Protein AF-A0A183EV06-F1 (afdb_monomer)

Organism: NCBI:txid637853

Radius of gyration: 15.81 Å; Cα contacts (8 Å, |Δi|>4): 116; chains: 1; bounding box: 46×28×42 Å

Nearest PDB structures (foldseek):
  4lgd-assembly5_A  TM=9.049E-01  e=5.387E-12  Homo sapiens
  4lg4-assembly1_A  TM=9.200E-01  e=8.523E-12  Homo sapiens
  4lgd-assembly6_D  TM=9.038E-01  e=6.398E-12  Homo sapiens
  4lgd-assembly6_C  TM=9.208E-01  e=1.273E-11  Homo sapiens
  3com-assembly2_B  TM=9.144E-01  e=5.990E-11  Homo sapiens

Structure (mmCIF, N/CA/C/O backbone):
data_AF-A0A183EV06-F1
#
_entry.id   AF-A0A183EV06-F1
#
loop_
_atom_site.group_PDB
_atom_site.id
_atom_site.type_symbol
_atom_site.label_atom_id
_atom_site.label_alt_id
_atom_site.label_comp_id
_atom_site.label_asym_id
_atom_site.label_entity_id
_atom_site.label_seq_id
_atom_site.pdbx_PDB_ins_code
_atom_site.Cartn_x
_atom_site.Cartn_y
_atom_site.Cartn_z
_atom_site.occupancy
_atom_site.B_iso_or_equiv
_atom_site.auth_seq_id
_atom_site.auth_comp_id
_atom_site.auth_asym_id
_atom_site.auth_atom_id
_atom_site.pdbx_PDB_model_num
ATOM 1 N N . MET A 1 1 ? 25.882 -19.115 -18.197 1.00 39.25 1 MET A N 1
ATOM 2 C CA . MET A 1 1 ? 24.947 -18.994 -17.057 1.00 39.25 1 MET A CA 1
ATOM 3 C C . MET A 1 1 ? 23.991 -17.853 -17.380 1.00 39.25 1 MET A C 1
ATOM 5 O O . MET A 1 1 ? 24.443 -16.722 -17.493 1.00 39.25 1 MET A O 1
ATOM 9 N N . ALA A 1 2 ? 22.727 -18.148 -17.696 1.00 42.31 2 ALA A N 1
ATOM 10 C CA . ALA A 1 2 ? 21.772 -17.128 -18.130 1.00 42.31 2 ALA A CA 1
ATOM 11 C C . ALA A 1 2 ? 21.384 -16.245 -16.935 1.00 42.31 2 ALA A C 1
ATOM 13 O O . ALA A 1 2 ? 20.750 -16.721 -15.994 1.00 42.31 2 ALA A O 1
ATOM 14 N N . LYS A 1 3 ? 21.790 -14.973 -16.965 1.00 35.84 3 LYS A N 1
ATOM 15 C CA . LYS A 1 3 ? 21.327 -13.946 -16.027 1.00 35.84 3 LYS A CA 1
ATOM 16 C C . LYS A 1 3 ? 19.832 -13.745 -16.301 1.00 35.84 3 LYS A C 1
ATOM 18 O O . LYS A 1 3 ? 19.463 -13.195 -17.335 1.00 35.84 3 LYS A O 1
ATOM 23 N N . ARG A 1 4 ? 18.962 -14.286 -15.447 1.00 38.25 4 ARG A N 1
ATOM 24 C CA . ARG A 1 4 ? 17.514 -14.067 -15.560 1.00 38.25 4 ARG A CA 1
ATOM 25 C C . ARG A 1 4 ? 17.200 -12.679 -14.997 1.00 38.25 4 ARG A C 1
ATOM 27 O O . ARG A 1 4 ? 17.194 -12.510 -13.787 1.00 38.25 4 ARG A O 1
ATOM 34 N N . ASN A 1 5 ? 16.942 -11.710 -15.877 1.00 36.69 5 ASN A N 1
ATOM 35 C CA . ASN A 1 5 ? 16.441 -10.369 -15.538 1.00 36.69 5 ASN A CA 1
ATOM 36 C C . ASN A 1 5 ? 14.904 -10.366 -15.436 1.00 36.69 5 ASN A C 1
ATOM 38 O O . ASN A 1 5 ? 14.230 -9.549 -16.060 1.00 36.69 5 ASN A O 1
ATOM 42 N N . THR A 1 6 ? 14.318 -11.333 -14.735 1.00 44.38 6 THR A N 1
ATOM 43 C CA . THR A 1 6 ? 12.881 -11.292 -14.447 1.00 44.38 6 THR A CA 1
ATOM 44 C C . THR A 1 6 ? 12.683 -10.504 -13.166 1.00 44.38 6 THR A C 1
ATOM 46 O O . THR A 1 6 ? 13.270 -10.859 -12.149 1.00 44.38 6 THR A O 1
ATOM 49 N N . VAL A 1 7 ? 11.849 -9.465 -13.208 1.00 47.84 7 VAL A N 1
ATOM 50 C CA . VAL A 1 7 ? 11.232 -8.897 -12.004 1.00 47.84 7 VAL A CA 1
ATOM 51 C C . VAL A 1 7 ? 10.409 -10.029 -11.386 1.00 47.84 7 VAL A C 1
ATOM 53 O O . VAL A 1 7 ? 9.388 -10.429 -11.941 1.00 47.84 7 VAL A O 1
ATOM 56 N N . ILE A 1 8 ? 10.927 -10.651 -10.327 1.00 49.44 8 ILE A N 1
ATOM 57 C CA . ILE A 1 8 ? 10.253 -11.747 -9.627 1.00 49.44 8 ILE A CA 1
ATOM 58 C C . ILE A 1 8 ? 9.341 -11.107 -8.582 1.00 49.44 8 ILE A C 1
ATOM 60 O O . ILE A 1 8 ? 9.817 -10.491 -7.635 1.00 49.44 8 ILE A O 1
ATOM 64 N N . GLY A 1 9 ? 8.034 -11.247 -8.785 1.00 54.56 9 GLY A N 1
ATOM 65 C CA . GLY A 1 9 ? 6.984 -10.724 -7.916 1.00 54.56 9 GLY A CA 1
ATOM 66 C C . GLY A 1 9 ? 5.763 -10.318 -8.734 1.00 54.56 9 GLY A C 1
ATOM 67 O O . GLY A 1 9 ? 5.871 -10.020 -9.925 1.00 54.56 9 GLY A O 1
ATOM 68 N N . THR A 1 10 ? 4.591 -10.303 -8.107 1.00 70.50 10 THR A N 1
ATOM 69 C CA . THR A 1 10 ? 3.418 -9.665 -8.701 1.00 70.50 10 THR A CA 1
ATOM 70 C C . THR A 1 10 ? 3.475 -8.185 -8.309 1.00 70.50 10 THR A C 1
ATOM 72 O O . THR A 1 10 ? 3.278 -7.876 -7.134 1.00 70.50 10 THR A O 1
ATOM 75 N N . PRO A 1 11 ? 3.787 -7.250 -9.231 1.00 85.88 11 PRO A N 1
ATOM 76 C CA . PRO A 1 11 ? 4.189 -5.886 -8.873 1.00 85.88 11 PRO A CA 1
ATOM 77 C C . PRO A 1 11 ? 3.112 -5.094 -8.135 1.00 85.88 11 PRO A C 1
ATOM 79 O O . PRO A 1 11 ? 3.420 -4.079 -7.527 1.00 85.88 11 PRO A O 1
ATOM 82 N N . PHE A 1 12 ? 1.862 -5.554 -8.163 1.00 94.12 12 PHE A N 1
ATOM 83 C CA . PHE A 1 12 ? 0.716 -4.859 -7.588 1.00 94.12 12 PHE A CA 1
ATOM 84 C C . PHE A 1 12 ? 0.835 -4.612 -6.074 1.00 94.12 12 PHE A C 1
ATOM 86 O O . PHE A 1 12 ? 0.282 -3.626 -5.602 1.00 94.12 12 PHE A O 1
ATOM 93 N N . TRP A 1 13 ? 1.598 -5.433 -5.339 1.00 96.44 13 TRP A N 1
ATOM 94 C CA . TRP A 1 13 ? 1.873 -5.236 -3.905 1.00 96.44 13 TRP A CA 1
ATOM 95 C C . TRP A 1 13 ? 3.214 -4.558 -3.623 1.00 96.44 13 TRP A C 1
ATOM 97 O O . TRP A 1 13 ? 3.485 -4.208 -2.482 1.00 96.44 13 TRP A O 1
ATOM 107 N N . MET A 1 14 ? 4.072 -4.372 -4.628 1.00 95.25 14 MET A N 1
ATOM 108 C CA . MET A 1 14 ? 5.405 -3.819 -4.400 1.00 95.25 14 MET A CA 1
ATOM 109 C C . MET A 1 14 ? 5.321 -2.326 -4.078 1.00 95.25 14 MET A C 1
ATOM 111 O O . MET A 1 14 ? 4.626 -1.570 -4.760 1.00 95.25 14 MET A O 1
ATOM 115 N N . ALA A 1 15 ? 6.068 -1.899 -3.061 1.00 96.69 15 ALA A N 1
ATOM 116 C CA . ALA A 1 15 ? 6.182 -0.491 -2.712 1.00 96.69 15 ALA A CA 1
ATOM 117 C C . ALA A 1 15 ? 6.948 0.301 -3.796 1.00 96.69 15 ALA A C 1
ATOM 119 O O . ALA A 1 15 ? 7.810 -0.274 -4.474 1.00 96.69 15 ALA A O 1
ATOM 120 N N . PRO A 1 16 ? 6.680 1.612 -3.963 1.00 96.56 16 PRO A N 1
ATOM 121 C CA . PRO A 1 16 ? 7.372 2.456 -4.938 1.00 96.56 16 PRO A CA 1
ATOM 122 C C . PRO A 1 16 ? 8.898 2.360 -4.850 1.00 96.56 16 PRO A C 1
ATOM 124 O O . PRO A 1 16 ? 9.563 2.168 -5.867 1.00 96.56 16 PRO A O 1
ATOM 127 N N . GLU A 1 17 ? 9.442 2.417 -3.635 1.00 95.31 17 GLU A N 1
ATOM 128 C CA . GLU A 1 17 ? 10.878 2.377 -3.370 1.00 95.31 17 GLU A CA 1
ATOM 129 C C . GLU A 1 17 ? 11.522 1.027 -3.726 1.00 95.31 17 GLU A C 1
ATOM 131 O O . GLU A 1 17 ? 12.662 0.979 -4.190 1.00 95.31 17 GLU A O 1
ATOM 136 N N . VAL A 1 18 ? 10.768 -0.071 -3.604 1.00 93.94 18 VAL A N 1
ATOM 137 C CA . VAL A 1 18 ? 11.225 -1.410 -4.003 1.00 93.94 18 VAL A CA 1
ATOM 138 C C . VAL A 1 18 ? 11.307 -1.502 -5.525 1.00 93.94 18 VAL A C 1
ATOM 140 O O . VAL A 1 18 ? 12.282 -2.022 -6.060 1.00 93.94 18 VAL A O 1
ATOM 143 N N . ILE A 1 19 ? 10.307 -0.966 -6.235 1.00 93.00 19 ILE A N 1
ATOM 144 C CA . ILE A 1 19 ? 10.283 -0.941 -7.706 1.00 93.00 19 ILE A CA 1
ATOM 145 C C . ILE A 1 19 ? 11.421 -0.080 -8.267 1.00 93.00 19 ILE A C 1
ATOM 147 O O . ILE A 1 19 ? 11.989 -0.407 -9.306 1.00 93.00 19 ILE A O 1
ATOM 151 N N . GLN A 1 20 ? 11.739 1.029 -7.600 1.00 90.62 20 GLN A N 1
ATOM 152 C CA . GLN A 1 20 ? 12.779 1.962 -8.035 1.00 90.62 20 GLN A CA 1
ATOM 153 C C . GLN A 1 20 ? 14.201 1.523 -7.647 1.00 90.62 20 GLN A C 1
ATOM 155 O O . GLN A 1 20 ? 15.146 2.232 -7.980 1.00 90.62 20 GLN A O 1
ATOM 160 N N . GLU A 1 21 ? 14.358 0.384 -6.961 1.00 87.00 21 GLU A N 1
ATOM 161 C CA . GLU A 1 21 ? 15.646 -0.152 -6.490 1.00 87.00 21 GLU A CA 1
ATOM 162 C C . GLU A 1 21 ? 16.461 0.846 -5.639 1.00 87.00 21 GLU A C 1
ATOM 164 O O . GLU A 1 21 ? 17.687 0.770 -5.569 1.00 87.00 21 GLU A O 1
ATOM 169 N N . ILE A 1 22 ? 15.792 1.771 -4.940 1.00 78.75 22 ILE A N 1
ATOM 170 C CA . ILE A 1 22 ? 16.444 2.824 -4.134 1.00 78.75 22 ILE A CA 1
ATOM 171 C C . ILE A 1 22 ? 16.864 2.352 -2.729 1.00 78.75 22 ILE A C 1
ATOM 173 O O . ILE A 1 22 ? 17.256 3.158 -1.889 1.00 78.75 22 ILE A O 1
ATOM 177 N N . GLY A 1 23 ? 16.817 1.039 -2.484 1.00 80.81 23 GLY A N 1
ATOM 178 C CA . GLY A 1 23 ? 16.910 0.443 -1.152 1.00 80.81 23 GLY A CA 1
ATOM 179 C C . GLY A 1 23 ? 15.554 0.451 -0.443 1.00 80.81 23 GLY A C 1
ATOM 180 O O . GLY A 1 23 ? 14.713 1.313 -0.687 1.00 80.81 23 GLY A O 1
ATOM 181 N N . TYR A 1 24 ? 15.316 -0.544 0.409 1.00 87.38 24 TYR A N 1
ATOM 182 C CA . TYR A 1 24 ? 14.070 -0.664 1.164 1.00 87.38 24 TYR A CA 1
ATOM 183 C C . TYR A 1 24 ? 14.328 -1.239 2.555 1.00 87.38 24 TYR A C 1
ATOM 185 O O . TYR A 1 24 ? 15.316 -1.940 2.783 1.00 87.38 24 TYR A O 1
ATOM 193 N N . ASP A 1 25 ? 13.420 -0.936 3.476 1.00 91.25 25 ASP A N 1
ATOM 194 C CA . ASP A 1 25 ? 13.390 -1.461 4.835 1.00 91.25 25 ASP A CA 1
ATOM 195 C C . ASP A 1 25 ? 12.047 -2.165 5.107 1.00 91.25 25 ASP A C 1
ATOM 197 O O . ASP A 1 25 ? 11.286 -2.495 4.192 1.00 91.25 25 ASP A O 1
ATOM 201 N N . THR A 1 26 ? 11.736 -2.398 6.380 1.00 94.94 26 THR A N 1
ATOM 202 C CA . THR A 1 26 ? 10.496 -3.060 6.806 1.00 94.94 26 THR A CA 1
ATOM 203 C C . THR A 1 26 ? 9.227 -2.261 6.494 1.00 94.94 26 THR A C 1
ATOM 205 O O . THR A 1 26 ? 8.130 -2.817 6.550 1.00 94.94 26 THR A O 1
ATOM 208 N N . LYS A 1 27 ? 9.313 -0.973 6.129 1.00 96.75 27 LYS A N 1
ATOM 209 C CA . LYS A 1 27 ? 8.137 -0.191 5.726 1.00 96.75 27 LYS A CA 1
ATOM 210 C C . LYS A 1 27 ? 7.633 -0.560 4.333 1.00 96.75 27 LYS A C 1
ATOM 212 O O . LYS A 1 27 ? 6.473 -0.271 4.029 1.00 96.75 27 LYS A O 1
ATOM 217 N N . ALA A 1 28 ? 8.424 -1.245 3.507 1.00 96.56 28 ALA A N 1
ATOM 218 C CA . ALA A 1 28 ? 7.933 -1.832 2.259 1.00 96.56 28 ALA A CA 1
ATOM 219 C C . ALA A 1 28 ? 6.826 -2.878 2.512 1.00 96.56 28 ALA A C 1
ATOM 221 O O . ALA A 1 28 ? 5.843 -2.949 1.767 1.00 96.56 28 ALA A O 1
ATOM 222 N N . ASP A 1 29 ? 6.921 -3.625 3.617 1.00 97.31 29 ASP A N 1
ATOM 223 C CA . ASP A 1 29 ? 5.885 -4.580 4.026 1.00 97.31 29 ASP A CA 1
ATOM 224 C C . ASP A 1 29 ? 4.594 -3.867 4.453 1.00 97.31 29 ASP A C 1
ATOM 226 O O . ASP A 1 29 ? 3.500 -4.379 4.227 1.00 97.31 29 ASP A O 1
ATOM 230 N N . ILE A 1 30 ? 4.693 -2.648 4.998 1.00 98.31 30 ILE A N 1
ATOM 231 C CA . ILE A 1 30 ? 3.525 -1.826 5.350 1.00 98.31 30 ILE A CA 1
ATOM 232 C C . ILE A 1 30 ? 2.744 -1.390 4.111 1.00 98.31 30 ILE A C 1
ATOM 234 O O . ILE A 1 30 ? 1.514 -1.413 4.113 1.00 98.31 30 ILE A O 1
ATOM 238 N N . TRP A 1 31 ? 3.435 -1.043 3.026 1.00 98.06 31 TRP A N 1
ATOM 239 C CA . TRP A 1 31 ? 2.760 -0.780 1.756 1.00 98.06 31 TRP A CA 1
ATOM 240 C C . TRP A 1 31 ? 2.041 -2.031 1.250 1.00 98.06 31 TRP A C 1
ATOM 242 O O . TRP A 1 31 ? 0.857 -1.973 0.918 1.00 98.06 31 TRP A O 1
ATOM 252 N N . SER A 1 32 ? 2.742 -3.170 1.253 1.00 97.75 32 SER A N 1
ATOM 253 C CA . SER A 1 32 ? 2.178 -4.459 0.839 1.00 97.75 32 SER A CA 1
ATOM 254 C C . SER A 1 32 ? 0.929 -4.802 1.655 1.00 97.75 32 SER A C 1
ATOM 256 O O . SER A 1 32 ? -0.078 -5.219 1.090 1.00 97.75 32 SER A O 1
ATOM 258 N N . LEU A 1 33 ? 0.947 -4.538 2.966 1.00 97.69 33 LEU A N 1
ATOM 259 C CA . LEU A 1 33 ? -0.206 -4.686 3.853 1.00 97.69 33 LEU A CA 1
ATOM 260 C C . LEU A 1 33 ? -1.383 -3.788 3.448 1.00 97.69 33 LEU A C 1
ATOM 262 O O . LEU A 1 33 ? -2.522 -4.254 3.452 1.00 97.69 33 LEU A O 1
ATOM 266 N N . GLY A 1 34 ? -1.135 -2.530 3.076 1.00 98.00 34 GLY A N 1
ATOM 267 C CA . GLY A 1 34 ? -2.177 -1.626 2.581 1.00 98.00 34 GLY A CA 1
ATOM 268 C C . GLY A 1 34 ? -2.852 -2.161 1.316 1.00 98.00 34 GLY A C 1
ATOM 269 O O . GLY A 1 34 ? -4.080 -2.206 1.240 1.00 98.00 34 GLY A O 1
ATOM 270 N N . ILE A 1 35 ? -2.057 -2.658 0.362 1.00 98.12 35 ILE A N 1
ATOM 271 C CA . ILE A 1 35 ? -2.568 -3.284 -0.866 1.00 98.12 35 ILE A CA 1
ATOM 272 C C . ILE A 1 35 ? -3.376 -4.549 -0.552 1.00 98.12 35 ILE A C 1
ATOM 274 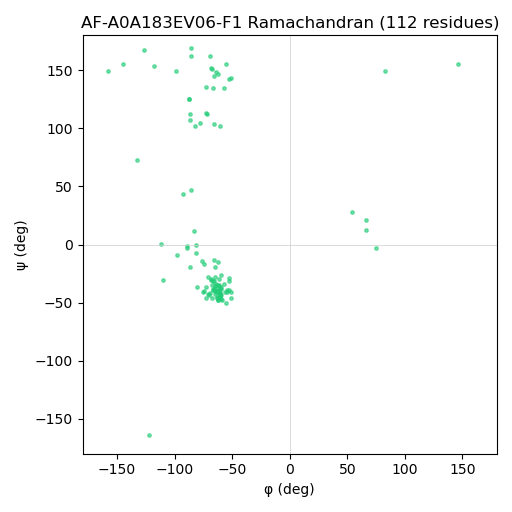O O . ILE A 1 35 ? -4.488 -4.698 -1.055 1.00 98.12 35 ILE A O 1
ATOM 278 N N . THR A 1 36 ? -2.867 -5.430 0.312 1.00 97.38 36 THR A N 1
ATOM 279 C CA . THR A 1 36 ? -3.586 -6.636 0.756 1.00 97.38 36 THR A CA 1
ATOM 280 C C . THR A 1 36 ? -4.888 -6.284 1.476 1.00 97.38 36 THR A C 1
ATOM 282 O O . THR A 1 36 ? -5.896 -6.963 1.313 1.00 97.38 36 THR A O 1
ATOM 285 N N . THR A 1 37 ? -4.914 -5.195 2.245 1.00 97.00 37 THR A N 1
ATOM 286 C CA . THR A 1 37 ? -6.129 -4.727 2.928 1.00 97.00 37 THR A CA 1
ATOM 287 C C . THR A 1 37 ? -7.198 -4.295 1.924 1.00 97.00 37 THR A C 1
ATOM 289 O O . THR A 1 37 ? -8.360 -4.675 2.065 1.00 97.00 37 THR A O 1
ATOM 292 N N . MET A 1 38 ? -6.808 -3.579 0.864 1.00 97.00 38 MET A N 1
ATOM 293 C CA . MET A 1 38 ? -7.710 -3.263 -0.250 1.00 97.00 38 MET A CA 1
ATOM 294 C C . MET A 1 38 ? -8.165 -4.518 -1.001 1.00 97.00 38 MET A C 1
ATOM 296 O O . MET A 1 38 ? -9.335 -4.631 -1.355 1.00 97.00 38 MET A O 1
ATOM 300 N N . GLU A 1 39 ? -7.268 -5.477 -1.226 1.00 96.88 39 GLU A N 1
ATOM 301 C CA . GLU A 1 39 ? -7.611 -6.751 -1.859 1.00 96.88 39 GLU A CA 1
ATOM 302 C C . GLU A 1 39 ? -8.647 -7.532 -1.048 1.00 96.88 39 GLU A C 1
ATOM 304 O O . GLU A 1 39 ? -9.596 -8.051 -1.626 1.00 96.88 39 GLU A O 1
ATOM 309 N N . MET A 1 40 ? -8.521 -7.582 0.279 1.00 96.69 40 MET A N 1
ATOM 310 C CA . MET A 1 40 ? -9.522 -8.222 1.136 1.00 96.69 40 MET A CA 1
ATOM 311 C C . MET A 1 40 ? -10.885 -7.521 1.056 1.00 96.69 40 MET A C 1
ATOM 313 O O . MET A 1 40 ? -11.917 -8.187 1.119 1.00 96.69 40 MET A O 1
ATOM 317 N N . ALA A 1 41 ? -10.895 -6.195 0.897 1.00 95.38 41 ALA A N 1
ATOM 318 C CA . ALA A 1 41 ? -12.112 -5.398 0.766 1.00 95.38 41 ALA A CA 1
ATOM 319 C C . ALA A 1 41 ? -12.794 -5.549 -0.607 1.00 95.38 41 ALA A C 1
ATOM 321 O O . ALA A 1 41 ? -14.018 -5.613 -0.692 1.00 95.38 41 ALA A O 1
ATOM 322 N N . GLU A 1 42 ? -12.015 -5.609 -1.690 1.00 94.88 42 GLU A N 1
ATOM 323 C CA . GLU A 1 42 ? -12.522 -5.545 -3.070 1.00 94.88 42 GLU A CA 1
ATOM 324 C C . GLU A 1 42 ? -12.367 -6.858 -3.861 1.00 94.88 42 GLU A C 1
ATOM 326 O O . GLU A 1 42 ? -12.711 -6.923 -5.045 1.00 94.88 42 GLU A O 1
ATOM 331 N N . GLY A 1 43 ? -11.817 -7.897 -3.232 1.00 94.88 43 GLY A N 1
ATOM 332 C CA . GLY A 1 43 ? -11.541 -9.217 -3.806 1.00 94.88 43 GLY A CA 1
ATOM 333 C C . GLY A 1 43 ? -10.332 -9.283 -4.747 1.00 94.88 43 GLY A C 1
ATOM 334 O O . GLY A 1 43 ? -10.026 -10.356 -5.262 1.00 94.88 43 GLY A O 1
ATOM 335 N N . ARG A 1 44 ? -9.669 -8.154 -5.023 1.00 93.50 44 ARG A N 1
ATOM 336 C CA . ARG A 1 44 ? -8.501 -8.055 -5.913 1.00 93.50 44 ARG A CA 1
ATOM 337 C C . ARG A 1 44 ? -7.680 -6.802 -5.604 1.00 93.50 44 ARG A C 1
ATOM 339 O O . ARG A 1 44 ? -8.275 -5.790 -5.229 1.00 93.50 44 ARG A O 1
ATOM 346 N N . PRO A 1 45 ? -6.350 -6.812 -5.798 1.00 95.00 45 PRO A N 1
ATOM 347 C CA . PRO A 1 45 ? -5.531 -5.629 -5.568 1.00 95.00 45 PRO A CA 1
ATOM 348 C C . PRO A 1 45 ? -5.821 -4.539 -6.616 1.00 95.00 45 PRO A C 1
ATOM 350 O O . PRO A 1 45 ? -6.329 -4.827 -7.715 1.00 95.00 45 PRO A O 1
ATOM 353 N N . PRO A 1 46 ? -5.437 -3.280 -6.342 1.00 94.50 46 PRO A N 1
ATOM 354 C CA . PRO A 1 46 ? -5.410 -2.239 -7.355 1.00 94.50 46 PRO A CA 1
ATOM 355 C C . PRO A 1 46 ? -4.611 -2.704 -8.571 1.00 94.50 46 PRO A C 1
ATOM 357 O O . PRO A 1 46 ? -3.586 -3.373 -8.453 1.00 94.50 46 PRO A O 1
ATOM 360 N N . HIS A 1 47 ? -5.080 -2.326 -9.758 1.00 91.50 47 HIS A N 1
ATOM 361 C CA . HIS A 1 47 ? -4.405 -2.623 -11.022 1.00 91.50 47 HIS A CA 1
ATOM 362 C C . HIS A 1 47 ? -4.336 -4.109 -11.425 1.00 91.50 47 HIS A C 1
ATOM 364 O O . HIS A 1 47 ? -3.657 -4.414 -12.399 1.00 91.50 47 HIS A O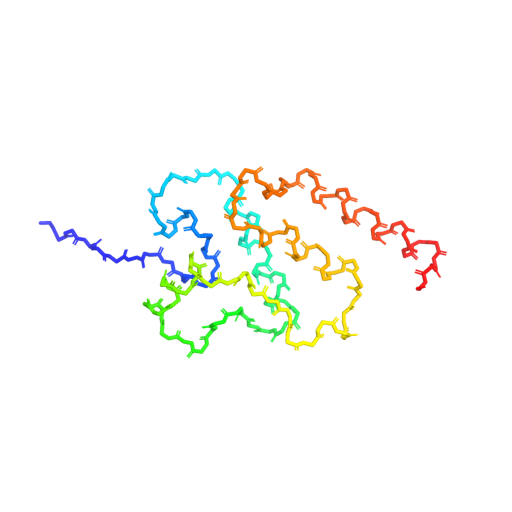 1
ATOM 370 N N . ALA A 1 48 ? -5.085 -5.016 -10.787 1.00 90.44 48 ALA A N 1
ATOM 371 C CA . ALA A 1 48 ? -5.088 -6.443 -11.142 1.00 90.44 48 ALA A CA 1
ATOM 372 C C . ALA A 1 48 ? -5.352 -6.743 -12.640 1.00 90.44 48 ALA A C 1
ATOM 374 O O . ALA A 1 48 ? -4.857 -7.738 -13.158 1.00 90.44 48 ALA A O 1
ATOM 375 N N . ASP A 1 49 ? -6.093 -5.875 -13.345 1.00 89.00 49 ASP A N 1
ATOM 376 C CA . ASP A 1 49 ? -6.437 -6.061 -14.767 1.00 89.00 49 ASP A CA 1
ATOM 377 C C . ASP A 1 49 ? -5.405 -5.464 -15.743 1.00 89.00 49 ASP A C 1
ATOM 379 O O . ASP A 1 49 ? -5.581 -5.553 -16.959 1.00 89.00 49 ASP A O 1
ATOM 383 N N . ILE A 1 50 ? -4.354 -4.793 -15.254 1.00 88.69 50 ILE A N 1
ATOM 384 C CA . ILE A 1 50 ? -3.347 -4.176 -16.127 1.00 88.69 50 ILE A CA 1
ATOM 385 C C . ILE A 1 50 ? -2.115 -5.067 -16.257 1.00 88.69 50 ILE A C 1
ATOM 387 O O . ILE A 1 50 ? -1.714 -5.766 -15.330 1.00 88.69 50 ILE A O 1
ATOM 391 N N . HIS A 1 51 ? -1.453 -4.984 -17.411 1.00 88.44 51 HIS A N 1
ATOM 392 C CA . HIS A 1 51 ? -0.212 -5.716 -17.643 1.00 88.44 51 HIS A CA 1
ATOM 393 C C . HIS A 1 51 ? 0.855 -5.353 -16.582 1.00 88.44 51 HIS A C 1
ATOM 395 O O . HIS A 1 51 ? 1.082 -4.157 -16.365 1.00 88.44 51 HIS A O 1
ATOM 401 N N . PRO A 1 52 ? 1.578 -6.321 -15.980 1.00 89.75 52 PRO A N 1
ATOM 402 C CA . PRO A 1 52 ? 2.547 -6.073 -14.902 1.00 89.75 52 PRO A CA 1
ATOM 403 C C . PRO A 1 52 ? 3.577 -4.974 -15.205 1.00 89.75 52 PRO A C 1
ATOM 405 O O . PRO A 1 52 ? 3.830 -4.105 -14.375 1.00 89.75 52 PRO A O 1
ATOM 408 N N . MET A 1 53 ? 4.098 -4.935 -16.438 1.00 89.38 53 MET A N 1
ATOM 409 C CA . MET A 1 53 ? 5.015 -3.873 -16.889 1.00 89.38 53 MET A CA 1
ATOM 410 C C . MET A 1 53 ? 4.425 -2.465 -16.752 1.00 89.38 53 MET A C 1
ATOM 412 O O . MET A 1 53 ? 5.148 -1.522 -16.463 1.00 89.38 53 MET A O 1
ATOM 416 N N . ARG A 1 54 ? 3.112 -2.299 -16.944 1.00 91.50 54 ARG A N 1
ATOM 417 C CA . ARG A 1 54 ? 2.445 -1.003 -16.785 1.00 91.50 54 ARG A CA 1
ATOM 418 C C . ARG A 1 54 ? 2.327 -0.619 -15.309 1.00 91.50 54 ARG A C 1
ATOM 420 O O . ARG A 1 54 ? 2.497 0.554 -14.988 1.00 91.50 54 ARG A O 1
ATOM 427 N N . ALA A 1 55 ? 2.088 -1.586 -14.421 1.00 91.94 55 ALA A N 1
ATOM 428 C CA . ALA A 1 55 ? 2.044 -1.352 -12.977 1.00 91.94 55 ALA A CA 1
ATOM 429 C C . ALA A 1 55 ? 3.389 -0.851 -12.432 1.00 91.94 55 ALA A C 1
ATOM 431 O O . ALA A 1 55 ? 3.397 0.108 -11.665 1.00 91.94 55 ALA A O 1
ATOM 432 N N . ILE A 1 56 ? 4.506 -1.407 -12.920 1.00 92.06 56 ILE A N 1
ATOM 433 C CA . ILE A 1 56 ? 5.871 -0.959 -12.584 1.00 92.06 56 ILE A CA 1
ATOM 434 C C . ILE A 1 56 ? 6.052 0.549 -12.821 1.00 92.06 56 ILE A C 1
ATOM 436 O O . ILE A 1 56 ? 6.671 1.226 -12.010 1.00 92.06 56 ILE A O 1
ATOM 440 N N . PHE A 1 57 ? 5.478 1.108 -13.892 1.00 92.44 57 PHE A N 1
ATOM 441 C CA . PHE A 1 57 ? 5.533 2.555 -14.134 1.00 92.44 57 PHE A CA 1
ATOM 442 C C . PHE A 1 57 ? 4.494 3.337 -13.331 1.00 92.44 57 PHE A C 1
ATOM 444 O O . PHE A 1 57 ? 4.754 4.464 -12.913 1.00 92.44 57 PHE A O 1
ATOM 451 N N . MET A 1 58 ? 3.298 2.781 -13.139 1.00 94.81 58 MET A N 1
ATOM 452 C CA . MET A 1 58 ? 2.190 3.491 -12.501 1.00 94.81 58 MET A CA 1
ATOM 453 C C . MET A 1 58 ? 2.391 3.666 -10.998 1.00 94.81 58 MET A C 1
ATOM 455 O O . MET A 1 58 ? 2.206 4.776 -10.511 1.00 94.81 58 MET A O 1
ATOM 459 N N . ILE A 1 59 ? 2.804 2.622 -10.282 1.00 95.88 59 ILE A N 1
ATOM 460 C CA . ILE A 1 59 ? 2.946 2.637 -8.818 1.00 95.88 59 ILE A CA 1
ATOM 461 C C . ILE A 1 59 ? 3.860 3.783 -8.326 1.00 95.88 59 ILE A C 1
ATOM 463 O O . ILE A 1 59 ? 3.423 4.582 -7.494 1.00 95.88 59 ILE A O 1
ATOM 467 N N . PRO A 1 60 ? 5.082 3.973 -8.861 1.00 95.69 60 PRO A N 1
ATOM 468 C CA . PRO A 1 60 ? 5.950 5.061 -8.420 1.00 95.69 60 PRO A CA 1
ATOM 469 C C . PRO A 1 60 ? 5.558 6.440 -8.963 1.00 95.69 60 PRO A C 1
ATOM 471 O O . PRO A 1 60 ? 6.017 7.442 -8.419 1.00 95.69 60 PRO A O 1
ATOM 474 N N . THR A 1 61 ? 4.688 6.562 -9.973 1.00 95.62 61 THR A N 1
ATOM 475 C CA . THR A 1 61 ? 4.392 7.864 -10.619 1.00 95.62 61 THR A CA 1
ATOM 476 C C . THR A 1 61 ? 2.997 8.413 -10.340 1.00 95.62 61 THR A C 1
ATOM 478 O O . THR A 1 61 ? 2.814 9.627 -10.296 1.00 95.62 61 THR A O 1
ATOM 481 N N . LYS A 1 62 ? 2.004 7.550 -10.129 1.00 96.69 62 LYS A N 1
ATOM 482 C CA . LYS A 1 62 ? 0.625 7.948 -9.833 1.00 96.69 62 LYS A CA 1
ATOM 483 C C . LYS A 1 62 ? 0.427 8.192 -8.333 1.00 96.69 62 LYS A C 1
ATOM 485 O O . LYS A 1 62 ? 1.280 7.789 -7.533 1.00 96.69 62 LYS A O 1
ATOM 490 N N . PRO A 1 63 ? -0.651 8.898 -7.945 1.00 97.69 63 PRO A N 1
ATOM 491 C CA . PRO A 1 63 ? -1.080 8.939 -6.553 1.00 97.69 63 PRO A CA 1
ATOM 492 C C . PRO A 1 63 ? -1.309 7.521 -6.004 1.00 97.69 63 PRO A C 1
ATOM 494 O O . PRO 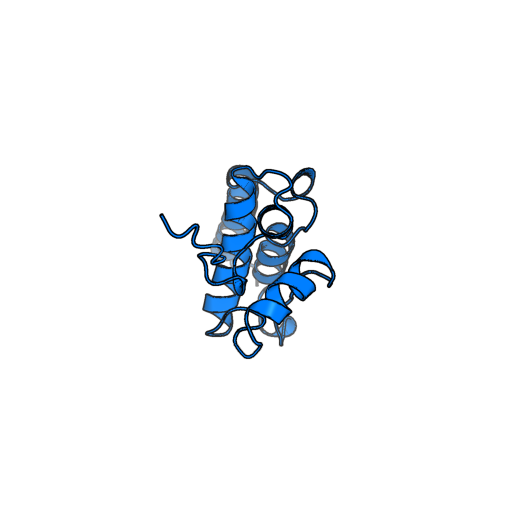A 1 63 ? -1.584 6.614 -6.798 1.00 97.69 63 PRO A O 1
ATOM 497 N N . PRO A 1 64 ? -1.206 7.323 -4.678 1.00 97.38 64 PRO A N 1
ATOM 498 C CA . PRO A 1 64 ? -1.605 6.072 -4.045 1.00 97.38 64 PRO A CA 1
ATOM 499 C C . PRO A 1 64 ? -3.023 5.657 -4.458 1.00 97.38 64 PRO A C 1
ATOM 501 O O . PRO A 1 64 ? -3.878 6.530 -4.634 1.00 97.38 64 PRO A O 1
ATOM 504 N N . PRO A 1 65 ? -3.287 4.354 -4.636 1.00 96.69 65 PRO A N 1
ATOM 505 C CA . PRO A 1 65 ? -4.632 3.891 -4.929 1.00 96.69 65 PRO A CA 1
ATOM 506 C C . PRO A 1 65 ? -5.547 4.102 -3.716 1.00 96.69 65 PRO A C 1
ATOM 508 O O . PRO A 1 65 ? -5.102 4.049 -2.571 1.00 96.69 65 PRO A O 1
ATOM 511 N N . THR A 1 66 ? -6.834 4.304 -3.984 1.00 96.44 66 THR A N 1
ATOM 512 C CA . THR A 1 66 ? -7.887 4.369 -2.967 1.00 96.44 66 THR A CA 1
ATOM 513 C C . THR A 1 66 ? -9.009 3.384 -3.294 1.00 96.44 66 THR A C 1
ATOM 515 O O . THR A 1 66 ? -9.027 2.797 -4.383 1.00 96.44 66 THR A O 1
ATOM 518 N N . LEU A 1 67 ? -9.909 3.141 -2.338 1.00 95.31 67 LEU A N 1
ATOM 519 C CA . LEU A 1 67 ? -11.048 2.239 -2.531 1.00 95.31 67 LEU A CA 1
ATOM 520 C C . LEU A 1 67 ? -12.007 2.812 -3.585 1.00 95.31 67 LEU A C 1
ATOM 522 O O . LEU A 1 67 ? -12.216 4.021 -3.655 1.00 95.31 67 LEU A O 1
ATOM 526 N N . LYS A 1 68 ? -12.636 1.947 -4.389 1.00 93.12 68 LYS A N 1
ATOM 527 C CA . LYS A 1 68 ? -13.575 2.361 -5.452 1.00 93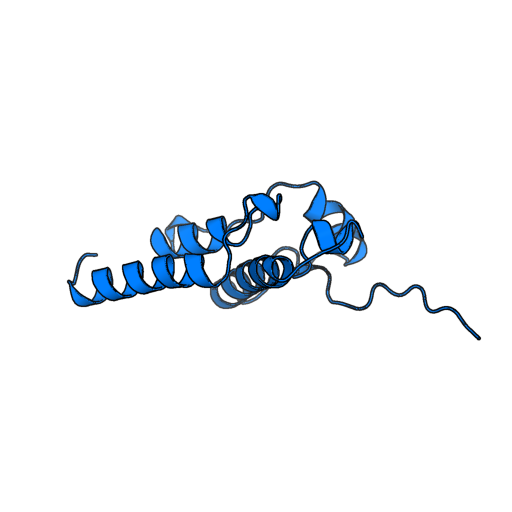.12 68 LYS A CA 1
ATOM 528 C C . LYS A 1 68 ? -14.777 3.138 -4.909 1.00 93.12 68 LYS A C 1
ATOM 530 O O . LYS A 1 68 ? -15.234 4.078 -5.556 1.00 93.12 68 LYS A O 1
ATOM 535 N N . SER A 1 69 ? -15.259 2.740 -3.734 1.00 91.31 69 SER A N 1
ATOM 536 C CA . SER A 1 69 ? -16.393 3.343 -3.033 1.00 91.31 69 SER A CA 1
ATOM 537 C C . SER A 1 69 ? -16.027 3.583 -1.569 1.00 91.31 69 SER A C 1
ATOM 539 O O . SER A 1 69 ? -16.483 2.863 -0.690 1.00 91.31 69 SER A O 1
ATOM 541 N N . GLU A 1 70 ? -15.179 4.575 -1.280 1.00 91.69 70 GLU A N 1
ATOM 542 C CA . GLU A 1 70 ? -14.751 4.884 0.102 1.00 91.69 70 GLU A CA 1
ATOM 543 C C . GLU A 1 70 ? -15.924 5.085 1.078 1.00 91.69 70 GLU A C 1
ATOM 545 O O . GLU A 1 70 ? -15.810 4.728 2.245 1.00 91.69 70 GLU A O 1
ATOM 550 N N . ALA A 1 71 ? -17.064 5.590 0.593 1.00 93.38 71 ALA A N 1
ATOM 551 C CA . ALA A 1 71 ? -18.274 5.799 1.391 1.00 93.38 71 ALA A CA 1
ATOM 552 C C . ALA A 1 71 ? -18.911 4.503 1.931 1.00 93.38 71 ALA A C 1
ATOM 554 O O . ALA A 1 71 ? -19.680 4.567 2.889 1.00 93.38 71 ALA A O 1
ATOM 555 N N . ASP A 1 72 ? -18.591 3.345 1.345 1.00 93.62 72 ASP A N 1
ATOM 556 C CA . ASP A 1 72 ? -19.091 2.041 1.799 1.00 93.62 72 ASP A CA 1
ATOM 557 C C . ASP A 1 72 ? -18.287 1.494 2.996 1.00 93.62 72 ASP A C 1
ATOM 559 O O . ASP A 1 72 ? -18.658 0.478 3.586 1.00 93.62 72 ASP A O 1
ATOM 563 N N . TRP A 1 73 ? -17.191 2.162 3.371 1.00 93.38 73 TRP A N 1
ATOM 564 C CA . TRP A 1 73 ? -16.263 1.720 4.408 1.00 93.38 73 TRP A CA 1
ATOM 565 C C . TRP A 1 73 ? -16.204 2.709 5.569 1.00 93.38 73 TRP A C 1
ATOM 567 O O . TRP A 1 73 ? -16.444 3.907 5.418 1.00 93.38 73 TRP A O 1
ATOM 577 N N . SER A 1 74 ? -15.865 2.212 6.761 1.00 92.56 74 S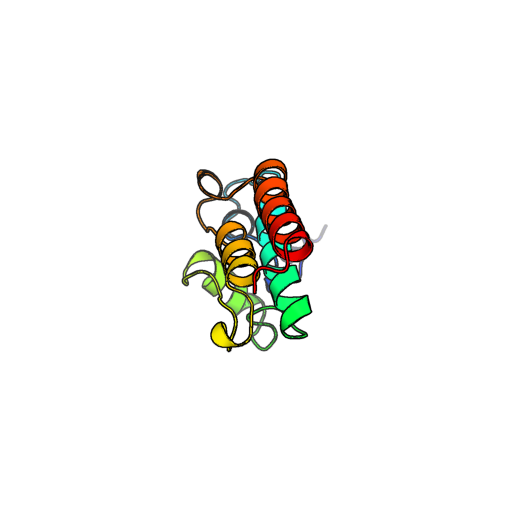ER A N 1
ATOM 578 C CA . SER A 1 74 ? -15.693 3.088 7.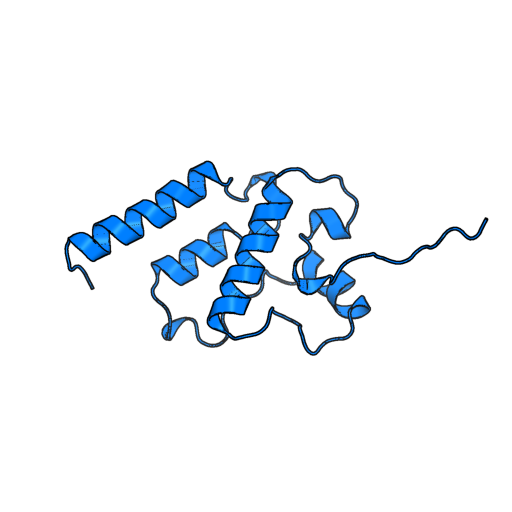918 1.00 92.56 74 SER A CA 1
ATOM 579 C C . SER A 1 74 ? -14.528 4.053 7.700 1.00 92.56 74 SER A C 1
ATOM 581 O O . SER A 1 74 ? -13.523 3.714 7.068 1.00 92.56 74 SER A O 1
ATOM 583 N N . HIS A 1 75 ? -14.635 5.247 8.285 1.00 90.56 75 HIS A N 1
ATOM 584 C CA . HIS A 1 75 ? -13.565 6.241 8.232 1.00 90.56 75 HIS A CA 1
ATOM 585 C C . HIS A 1 75 ? -12.228 5.672 8.730 1.00 90.56 75 HIS A C 1
ATOM 587 O O . HIS A 1 75 ? -11.195 5.888 8.103 1.00 90.56 75 HIS A O 1
ATOM 593 N N . ASP A 1 76 ? -12.258 4.878 9.803 1.00 90.44 76 ASP A N 1
ATOM 594 C CA . ASP A 1 76 ? -11.066 4.233 10.359 1.00 90.44 76 ASP A CA 1
ATOM 595 C C . ASP A 1 76 ? -10.414 3.252 9.380 1.00 90.44 76 ASP A C 1
ATOM 597 O O . ASP A 1 76 ? -9.189 3.201 9.288 1.00 90.44 76 ASP A O 1
ATOM 601 N N . PHE A 1 77 ? -11.215 2.498 8.621 1.00 92.75 77 PHE A N 1
ATOM 602 C CA . PHE A 1 77 ? -10.706 1.559 7.622 1.00 92.75 77 PHE A CA 1
ATOM 603 C C . PHE A 1 77 ? -10.026 2.293 6.462 1.00 92.75 77 PHE A C 1
ATOM 605 O O . PHE A 1 77 ? -8.902 1.956 6.081 1.00 92.75 77 PHE A O 1
ATOM 612 N N . VAL A 1 78 ? -10.669 3.348 5.950 1.00 95.06 78 VAL A N 1
ATOM 613 C CA . VAL A 1 78 ? -10.099 4.212 4.904 1.00 95.06 78 VAL A CA 1
ATOM 614 C C . VAL A 1 78 ? -8.810 4.877 5.400 1.00 95.06 78 VAL A C 1
ATOM 616 O O . VAL A 1 78 ? -7.792 4.859 4.708 1.00 95.06 78 VAL A O 1
ATOM 619 N N . ASN A 1 79 ? -8.814 5.402 6.628 1.00 93.94 79 ASN A N 1
ATOM 620 C CA . ASN A 1 79 ? -7.654 6.036 7.250 1.00 93.94 79 ASN A CA 1
ATOM 621 C C . ASN A 1 79 ? -6.492 5.051 7.470 1.00 93.94 79 ASN A C 1
ATOM 623 O O . ASN A 1 79 ? -5.335 5.399 7.237 1.00 93.94 79 ASN A O 1
ATOM 627 N N . PHE A 1 80 ? -6.772 3.809 7.876 1.00 95.50 80 PHE A N 1
ATOM 628 C CA . PHE A 1 80 ? -5.752 2.768 8.014 1.00 95.50 80 PHE A CA 1
ATOM 629 C C . PHE A 1 80 ? -5.046 2.486 6.679 1.00 95.50 80 PHE A C 1
ATOM 631 O O . PHE A 1 80 ? -3.814 2.478 6.623 1.00 95.50 80 PHE A O 1
ATOM 638 N N . ILE A 1 81 ? -5.810 2.322 5.592 1.00 96.75 81 ILE A N 1
ATOM 639 C CA . ILE A 1 81 ? -5.252 2.129 4.244 1.00 96.75 81 ILE A CA 1
ATOM 640 C C . ILE A 1 81 ? -4.413 3.345 3.833 1.00 96.75 81 ILE A C 1
ATOM 642 O O . ILE A 1 81 ? -3.283 3.177 3.372 1.00 96.75 81 ILE A O 1
ATOM 646 N N . ALA A 1 82 ? -4.912 4.564 4.055 1.00 96.81 82 ALA A N 1
ATOM 647 C CA . ALA A 1 82 ? -4.192 5.793 3.722 1.00 96.81 82 ALA A CA 1
ATOM 648 C C . ALA A 1 82 ? -2.841 5.908 4.454 1.00 96.81 82 ALA A C 1
ATOM 650 O O . ALA A 1 82 ? -1.851 6.327 3.856 1.00 96.81 82 ALA A O 1
ATOM 651 N N . GLN A 1 83 ? -2.767 5.481 5.720 1.00 96.94 83 GLN A N 1
ATOM 652 C CA . GLN A 1 83 ? -1.517 5.462 6.491 1.00 96.94 83 GLN A CA 1
ATOM 653 C C . GLN A 1 83 ? -0.527 4.384 6.023 1.00 96.94 83 GLN A C 1
ATOM 655 O O . GLN A 1 83 ? 0.686 4.562 6.167 1.00 96.94 83 GLN A O 1
ATOM 660 N N . CYS A 1 84 ? -1.022 3.286 5.445 1.00 98.12 84 CYS A N 1
ATOM 661 C CA . CYS A 1 84 ? -0.179 2.261 4.831 1.00 98.12 84 CYS A CA 1
ATOM 662 C C . CYS A 1 84 ? 0.376 2.715 3.472 1.00 98.12 84 CYS A C 1
ATOM 664 O O . CYS A 1 84 ? 1.543 2.482 3.159 1.00 98.12 84 CYS A O 1
ATOM 666 N N . LEU A 1 85 ? -0.446 3.386 2.661 1.00 98.19 85 LEU A N 1
ATOM 667 C CA . LEU A 1 85 ? -0.149 3.718 1.265 1.00 98.19 85 LEU A CA 1
ATOM 668 C C . LEU A 1 85 ? 0.499 5.103 1.086 1.00 98.19 85 LEU A C 1
ATOM 670 O O . LEU A 1 85 ? 0.186 5.850 0.160 1.00 98.19 85 LEU A O 1
ATOM 674 N N . VAL A 1 86 ? 1.457 5.441 1.950 1.00 98.31 86 VAL A N 1
ATOM 675 C CA . VAL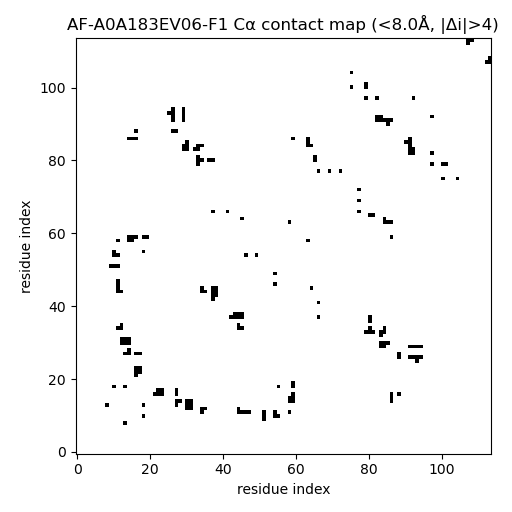 A 1 86 ? 2.275 6.659 1.822 1.00 98.31 86 VAL A CA 1
ATOM 676 C C . VAL A 1 86 ? 3.494 6.369 0.946 1.00 98.31 86 VAL A C 1
ATOM 678 O O . VAL A 1 86 ? 4.246 5.433 1.213 1.00 98.31 86 VAL A O 1
ATOM 681 N N . LYS A 1 87 ? 3.713 7.149 -0.120 1.00 96.94 87 LYS A N 1
ATOM 682 C CA . LYS A 1 87 ? 4.793 6.863 -1.088 1.00 96.94 87 LYS A CA 1
ATOM 683 C C . LYS A 1 87 ? 6.185 7.083 -0.519 1.00 96.94 87 LYS A C 1
ATOM 685 O O . LYS A 1 87 ? 7.059 6.272 -0.792 1.00 96.94 87 LYS A O 1
ATOM 690 N N . ASN A 1 88 ? 6.382 8.157 0.244 1.00 96.50 88 ASN A N 1
ATOM 691 C CA . ASN A 1 88 ? 7.641 8.389 0.935 1.00 96.50 88 ASN A CA 1
ATOM 692 C C . ASN A 1 88 ? 7.743 7.407 2.121 1.00 96.50 88 ASN A C 1
ATOM 694 O O . ASN A 1 88 ? 6.945 7.532 3.056 1.00 96.50 88 ASN A O 1
ATOM 698 N N . PRO A 1 89 ? 8.673 6.433 2.114 1.00 96.25 89 PRO A N 1
ATOM 699 C CA . PRO A 1 89 ? 8.793 5.476 3.209 1.00 96.25 89 PRO A CA 1
ATOM 700 C C . PRO A 1 89 ? 9.121 6.164 4.541 1.00 96.25 89 PRO A C 1
ATOM 702 O O . PRO A 1 89 ? 8.653 5.710 5.581 1.00 96.25 89 PRO A O 1
ATOM 705 N N . ASP A 1 90 ? 9.815 7.304 4.548 1.00 95.75 90 ASP A N 1
ATOM 706 C CA . ASP A 1 90 ? 10.134 8.021 5.791 1.00 95.75 90 ASP A CA 1
ATOM 707 C C . ASP A 1 90 ? 8.874 8.535 6.506 1.00 95.75 90 ASP A C 1
ATOM 709 O O . ASP A 1 90 ? 8.787 8.484 7.734 1.00 95.75 90 ASP A O 1
ATOM 713 N N . GLU A 1 91 ? 7.857 8.925 5.737 1.00 96.88 91 GLU A N 1
ATOM 714 C CA . GLU A 1 91 ? 6.558 9.400 6.231 1.00 96.88 91 GLU A CA 1
ATOM 715 C C . GLU A 1 91 ? 5.557 8.262 6.481 1.00 96.88 91 GLU A C 1
ATOM 717 O O . GLU A 1 91 ? 4.582 8.435 7.217 1.00 96.88 91 GLU A O 1
ATOM 722 N N . ARG A 1 92 ? 5.786 7.083 5.888 1.00 97.88 92 ARG A N 1
ATOM 723 C CA . ARG A 1 92 ? 4.931 5.905 6.072 1.00 97.88 92 ARG A CA 1
ATOM 724 C C . ARG A 1 92 ? 5.023 5.414 7.516 1.00 97.88 92 ARG A C 1
ATOM 726 O O . ARG A 1 92 ? 6.115 5.296 8.080 1.00 97.88 92 ARG A O 1
ATOM 733 N N . LYS A 1 93 ? 3.874 5.111 8.122 1.00 96.44 93 LYS A N 1
ATOM 734 C CA . LYS A 1 93 ? 3.808 4.574 9.488 1.00 96.44 93 LYS A CA 1
ATOM 735 C C . LYS A 1 93 ? 4.507 3.222 9.581 1.00 96.44 93 LYS A C 1
ATOM 737 O O . LYS A 1 93 ? 4.489 2.445 8.629 1.00 96.44 93 LYS A O 1
ATOM 742 N N . CYS A 1 94 ? 5.118 2.928 10.728 1.00 96.25 94 CYS A N 1
ATOM 743 C CA . CYS A 1 94 ? 5.642 1.589 10.982 1.00 96.25 94 CYS A CA 1
ATOM 744 C C . CYS A 1 94 ? 4.553 0.669 11.558 1.00 96.25 94 CYS A C 1
ATOM 746 O O . CYS A 1 94 ? 3.489 1.124 11.982 1.00 96.25 94 CYS A O 1
ATOM 748 N N . ALA A 1 95 ? 4.835 -0.637 11.623 1.00 95.00 95 ALA A N 1
ATOM 749 C CA . ALA A 1 95 ? 3.900 -1.626 12.167 1.00 95.00 95 ALA A CA 1
ATOM 750 C C . ALA A 1 95 ? 3.426 -1.277 13.589 1.00 95.00 95 ALA A C 1
ATOM 752 O O . ALA A 1 95 ? 2.252 -1.445 13.911 1.00 95.00 95 ALA A O 1
ATOM 753 N N . LYS A 1 96 ? 4.332 -0.762 14.432 1.00 94.31 96 LYS A N 1
ATOM 754 C CA . LYS A 1 96 ? 4.010 -0.365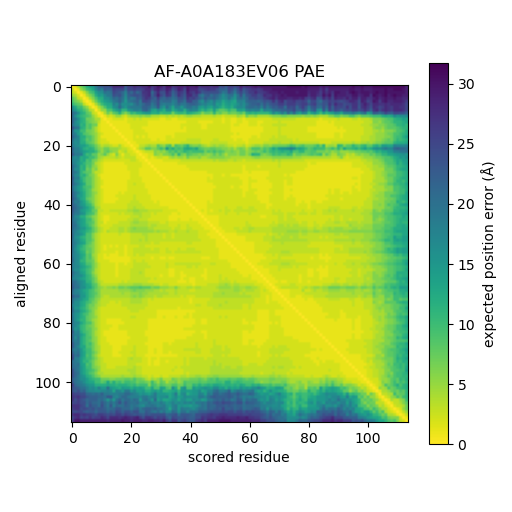 15.806 1.00 94.31 96 LYS A CA 1
ATOM 755 C C . LYS A 1 96 ? 2.985 0.772 15.839 1.00 94.31 96 LYS A C 1
ATOM 757 O O . LYS A 1 96 ? 2.020 0.671 16.585 1.00 94.31 96 LYS A O 1
ATOM 762 N N . ASP A 1 97 ? 3.164 1.800 15.011 1.00 93.56 97 ASP A N 1
ATOM 763 C CA . ASP A 1 97 ? 2.239 2.939 14.957 1.00 93.56 97 ASP A CA 1
ATOM 764 C C . ASP A 1 97 ? 0.856 2.507 14.447 1.00 93.56 97 ASP A C 1
ATOM 766 O O . ASP A 1 97 ? -0.175 2.948 14.946 1.00 93.56 97 ASP A O 1
ATOM 770 N N . LEU A 1 98 ? 0.821 1.605 13.461 1.00 92.06 98 LEU A N 1
ATOM 771 C CA . LEU A 1 98 ? -0.428 1.103 12.886 1.00 92.06 98 LEU A CA 1
ATOM 772 C C . LEU A 1 98 ? -1.234 0.240 13.859 1.00 92.06 98 LEU A C 1
ATOM 774 O O . LEU A 1 98 ? -2.464 0.234 13.792 1.00 92.06 98 LEU A O 1
ATOM 778 N N . LEU A 1 99 ? -0.577 -0.453 14.793 1.00 89.12 99 LEU A N 1
ATOM 779 C CA . LEU A 1 99 ? -1.287 -1.155 15.862 1.00 89.12 99 LEU A CA 1
ATOM 780 C C . LEU A 1 99 ? -2.101 -0.182 16.720 1.00 89.12 99 LEU A C 1
ATOM 782 O O . LEU A 1 99 ? -3.229 -0.507 17.076 1.00 89.12 99 LEU A O 1
ATOM 786 N N . GLU A 1 100 ? -1.592 1.017 17.008 1.00 83.81 100 GLU A N 1
ATOM 787 C CA . GLU A 1 100 ? -2.326 2.031 17.781 1.00 83.81 100 GLU A CA 1
ATOM 788 C C . GLU A 1 100 ? -3.586 2.518 17.042 1.00 83.81 100 GLU A C 1
ATOM 790 O O . GLU A 1 100 ? -4.639 2.713 17.658 1.00 83.81 100 GLU A O 1
ATOM 795 N N . VAL A 1 101 ? -3.518 2.618 15.709 1.00 78.62 101 VAL A N 1
ATOM 796 C CA . VAL A 1 101 ? -4.677 2.913 14.848 1.00 78.62 101 VAL A CA 1
ATOM 797 C C . VAL A 1 101 ? -5.733 1.805 14.961 1.00 78.62 101 VAL A C 1
ATOM 799 O O . VAL A 1 101 ? -6.905 2.085 15.208 1.00 78.62 101 VAL A O 1
ATOM 802 N N . ILE A 1 102 ? -5.323 0.535 14.868 1.00 78.06 102 ILE A N 1
ATOM 803 C CA . ILE A 1 102 ? -6.226 -0.627 14.984 1.00 78.06 102 ILE A CA 1
ATOM 804 C C . ILE A 1 102 ? -6.815 -0.758 16.400 1.00 78.06 102 ILE A C 1
ATOM 806 O O . ILE A 1 102 ? -7.979 -1.126 16.576 1.00 78.06 102 ILE A O 1
ATOM 810 N N . PHE A 1 103 ? -6.033 -0.480 17.442 1.00 64.75 103 PHE A N 1
ATOM 811 C CA . PHE A 1 103 ? -6.528 -0.531 18.818 1.00 64.75 103 PHE A CA 1
ATOM 812 C C . PHE A 1 103 ? -7.564 0.560 19.097 1.00 64.75 103 PHE A C 1
ATOM 814 O O . PHE A 1 103 ? -8.540 0.290 19.800 1.00 64.75 103 PHE A O 1
ATOM 821 N N . SER A 1 104 ? -7.403 1.742 18.496 1.00 63.88 104 SER A N 1
ATOM 822 C CA . SER A 1 104 ? -8.396 2.820 18.570 1.00 63.88 104 SER A CA 1
ATOM 823 C C . SER A 1 104 ? -9.744 2.381 17.980 1.00 63.88 104 SER A C 1
ATOM 825 O O . SER A 1 104 ? -10.782 2.576 18.614 1.00 63.88 104 SER A O 1
ATOM 827 N N . PHE A 1 105 ? -9.725 1.667 16.848 1.00 65.38 105 PHE A N 1
ATOM 828 C CA . PHE A 1 105 ? -10.919 1.073 16.231 1.00 65.38 105 PHE A CA 1
ATOM 829 C C . PHE A 1 105 ? -11.646 0.087 17.166 1.00 65.38 105 PHE A C 1
ATOM 831 O O . PHE A 1 105 ? -12.857 0.173 17.376 1.00 65.38 105 PHE A O 1
ATOM 838 N N . ASN A 1 106 ? -10.908 -0.832 17.798 1.00 60.66 106 ASN A N 1
ATOM 839 C CA . ASN A 1 106 ? -11.497 -1.808 18.723 1.00 60.66 106 ASN A CA 1
ATOM 840 C C . ASN A 1 106 ? -12.077 -1.166 19.991 1.00 60.66 106 ASN A C 1
ATOM 842 O O . ASN A 1 106 ? -13.039 -1.685 20.564 1.00 60.66 106 ASN A O 1
ATOM 846 N N . PHE A 1 107 ? -11.502 -0.055 20.452 1.00 59.50 107 PHE A N 1
ATOM 847 C CA . PHE A 1 107 ? -12.039 0.685 21.589 1.00 59.50 107 PHE A CA 1
ATOM 848 C C . PHE A 1 107 ? -13.361 1.382 21.235 1.00 59.50 107 PHE A C 1
ATOM 850 O O . PHE A 1 107 ? -14.324 1.259 21.992 1.00 59.50 107 PHE A O 1
ATOM 857 N N . ALA A 1 108 ? -13.452 2.018 20.060 1.00 58.34 108 ALA A N 1
ATOM 858 C CA . ALA A 1 108 ? -14.692 2.623 19.565 1.00 58.34 108 ALA A CA 1
ATOM 859 C C . ALA A 1 108 ? -15.824 1.588 19.407 1.00 58.34 108 ALA A C 1
ATOM 861 O O . ALA A 1 108 ? -16.942 1.812 19.878 1.00 58.34 108 ALA A O 1
ATOM 862 N N . LEU A 1 109 ? -15.512 0.404 18.859 1.00 58.66 109 LEU A N 1
ATOM 863 C CA . LEU A 1 109 ? -16.457 -0.716 18.763 1.00 58.66 109 LEU A CA 1
ATOM 864 C C . LEU A 1 109 ? -16.939 -1.209 20.134 1.00 58.66 109 LEU A C 1
ATOM 866 O O . LEU A 1 109 ? -18.129 -1.476 20.305 1.00 58.66 109 LEU A O 1
ATOM 870 N N . LYS A 1 110 ? -16.047 -1.305 21.131 1.00 59.00 110 LYS A N 1
ATOM 871 C CA . LYS A 1 110 ? -16.424 -1.680 22.507 1.00 59.00 110 LYS A CA 1
ATOM 872 C C . LYS A 1 110 ? -17.323 -0.648 23.187 1.00 59.00 110 LYS A C 1
ATOM 874 O O . LYS A 1 110 ? -18.100 -1.025 24.059 1.00 59.00 110 LYS A O 1
ATOM 879 N N . LEU A 1 111 ? -17.225 0.624 22.804 1.00 61.47 111 LEU A N 1
ATOM 880 C CA . LEU A 1 111 ? -18.057 1.704 23.338 1.00 61.47 111 LEU A CA 1
ATOM 881 C C . LEU A 1 111 ? -19.368 1.915 22.565 1.00 61.47 111 LEU A C 1
ATOM 883 O O . LEU A 1 111 ? -20.169 2.759 22.960 1.00 61.47 111 LEU A O 1
ATOM 887 N N . GLY A 1 112 ? -19.620 1.153 21.494 1.00 51.34 112 GLY A N 1
ATOM 888 C CA . GLY A 1 112 ? -20.858 1.255 20.716 1.00 51.34 112 GLY A CA 1
ATOM 889 C C . GLY A 1 112 ? -21.017 2.583 19.968 1.00 51.34 112 GLY A C 1
ATOM 890 O O . GLY A 1 112 ? -22.136 2.955 19.618 1.00 51.34 112 GLY A O 1
ATOM 891 N N . MET A 1 113 ? -19.918 3.301 19.733 1.00 57.91 113 MET A N 1
ATOM 892 C CA . MET A 1 113 ? -19.918 4.549 18.975 1.00 57.91 113 MET A CA 1
ATOM 893 C C . MET A 1 113 ? -19.882 4.198 17.481 1.00 57.91 113 MET A C 1
ATOM 895 O O . MET A 1 113 ? -18.849 3.764 16.978 1.00 57.91 113 MET A O 1
ATOM 899 N N . LYS A 1 114 ? -21.041 4.293 16.816 1.00 50.91 114 LYS A N 1
ATOM 900 C CA . LYS A 1 114 ? -21.160 4.240 15.350 1.00 50.91 114 LYS A CA 1
ATOM 901 C C . LYS A 1 114 ? -20.781 5.574 14.727 1.00 50.91 114 LYS A C 1
ATOM 903 O O . LYS A 1 114 ? -21.148 6.607 15.332 1.00 50.91 114 LYS A O 1
#

Sequence (114 aa):
MAKRNTVIGTPFWMAPEVIQEIGYDTKADIWSLGITTMEMAEGRPPHADIHPMRAIFMIPTKPPPTLKSEADWSHDFVNFIAQCLVKNPDERKCAKDLLEVIFSFNFALKLGMK

Solvent-accessible surface area (backbone 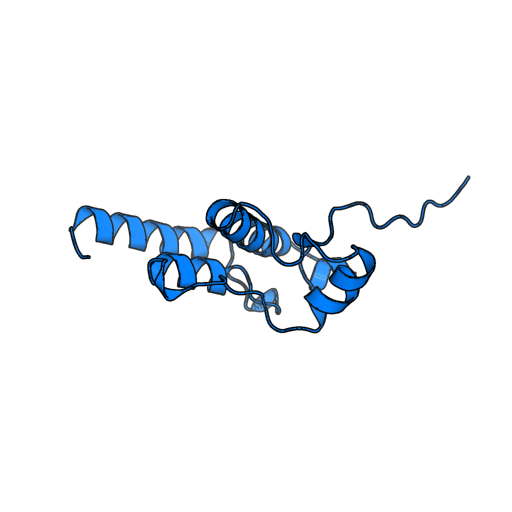atoms only — not comparable to full-atom values): 6935 Å² total; per-residue (Å²): 132,86,83,78,87,66,83,84,71,72,56,72,41,58,28,41,44,62,74,68,67,73,61,79,63,78,52,41,55,34,27,26,48,25,33,51,52,47,15,72,74,68,78,47,44,71,67,71,90,50,61,62,76,57,47,64,57,41,61,65,69,48,79,68,87,77,70,96,59,58,87,83,48,55,68,68,59,55,50,53,38,54,45,24,47,38,76,55,61,90,78,26,54,48,74,73,60,50,48,55,58,54,51,50,53,55,51,38,59,74,70,67,64,127

Secondary structure (DSSP, 8-state):
--------S-GGG--HHHHTTS---THHHHHHHHHHHHHHHHSS-TTTTS-HHHHHHHHHHSPPP--TTGGGS-HHHHHHHHHH--SSTTTSPPHHHHHHHHHHHHHHHHTT--

Foldseek 3Di:
DDPPPDPPDQCLLFALCVLVVVDDDQLRVLSSVLQVLLCVVPVHGPPPVPDSVVSSVDRNPDQFDFHPCCVVDDPLSRVLSVLSRDRPSVSRDDPVVSVVSVVVVVVCVVVVPD

Mean predicted aligned error: 6.9 Å

InterPro domains:
  IPR000719 Protein kinase domain [PF00069] (4-100)
  IPR000719 Protein kinase domain [PS50011] (1-104)
  IPR000719 Protein kinase domain [SM00220] (1-104)
  IPR011009 Protein kinase-like domain superfamily [SSF56112] (3-106)
  IPR050629 STE20/SPS1-related Proline-Alanine-rich Kinase [PTHR48012] (1-103)

pLDDT: mean 85.86, std 17.02, range [35.84, 98.31]